Protein AF-A0A929ILJ7-F1 (afdb_monomer_lite)

Secondary structur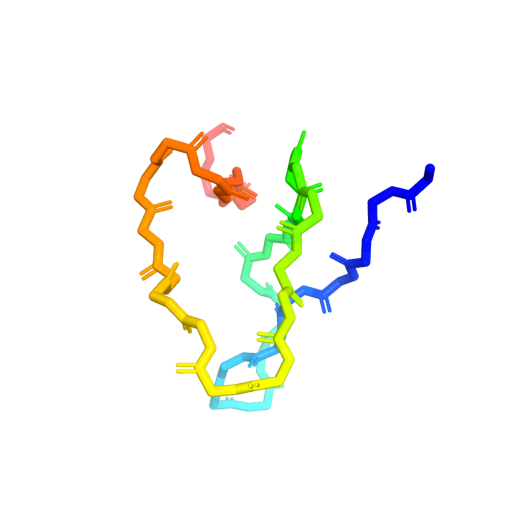e (DSSP, 8-state):
-PPEEEETTEEEEEESS---TT----TTTEEETT-

Foldsee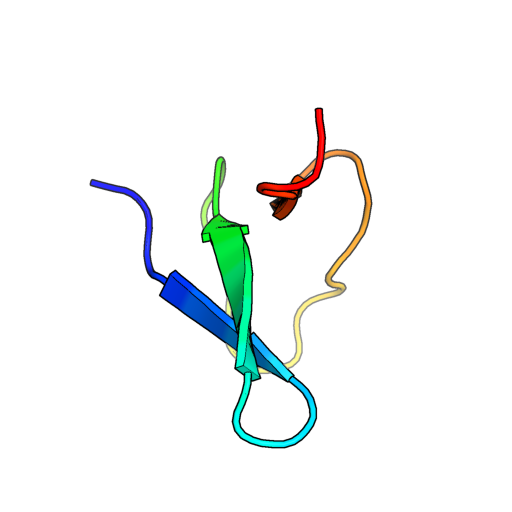k 3Di:
DWDFDDDPNDGFFTFPDDADVVRDDDDVGTDGPPD

pLDDT: mean 91.52, std 9.31, range [56.31, 96.5]

Structure (mmCIF, N/CA/C/O backbone):
data_AF-A0A929ILJ7-F1
#
_entry.id   AF-A0A929ILJ7-F1
#
loop_
_atom_site.group_PDB
_atom_site.id
_atom_site.type_symbol
_atom_site.label_atom_id
_atom_site.label_alt_id
_atom_site.label_comp_id
_atom_site.label_asym_id
_atom_site.label_entity_id
_atom_site.label_seq_id
_atom_site.pdbx_PDB_ins_code
_atom_site.Cartn_x
_atom_site.Cartn_y
_atom_site.Cartn_z
_atom_site.occupancy
_atom_site.B_iso_or_equiv
_atom_site.auth_seq_id
_atom_site.auth_comp_id
_atom_site.auth_asym_id
_atom_site.auth_atom_id
_atom_site.pdbx_PDB_model_num
ATOM 1 N N . ASN A 1 1 ? -5.554 11.456 -5.056 1.00 56.31 1 ASN A N 1
ATOM 2 C CA . ASN A 1 1 ? -6.519 10.831 -4.125 1.00 56.31 1 ASN A CA 1
ATOM 3 C C . ASN A 1 1 ? -6.051 9.417 -3.868 1.00 56.31 1 ASN A C 1
ATOM 5 O O . ASN A 1 1 ? -5.988 8.662 -4.819 1.00 56.31 1 ASN A O 1
ATOM 9 N N . GLY A 1 2 ? -5.573 9.137 -2.653 1.00 75.44 2 GLY A N 1
ATOM 10 C CA . GLY A 1 2 ? -4.842 7.908 -2.329 1.00 75.44 2 GLY A CA 1
ATOM 11 C C . GLY A 1 2 ? -5.750 6.691 -2.206 1.00 75.44 2 GLY A C 1
ATOM 12 O O . GLY A 1 2 ? -6.735 6.741 -1.468 1.00 75.44 2 GLY A O 1
ATOM 13 N N . ASP A 1 3 ? -5.381 5.622 -2.903 1.00 90.69 3 ASP A N 1
ATOM 14 C CA . ASP A 1 3 ? -6.105 4.356 -2.902 1.00 90.69 3 ASP A CA 1
ATOM 15 C C . ASP A 1 3 ? -6.030 3.668 -1.541 1.00 90.69 3 ASP A C 1
ATOM 17 O O . ASP A 1 3 ? -4.988 3.685 -0.873 1.00 90.69 3 ASP A O 1
ATOM 21 N N . THR A 1 4 ? -7.137 3.043 -1.145 1.00 94.25 4 THR A N 1
ATOM 22 C CA . THR A 1 4 ? -7.200 2.214 0.058 1.00 94.25 4 THR A CA 1
ATOM 23 C C . THR A 1 4 ? -6.366 0.958 -0.134 1.00 94.25 4 THR A C 1
ATOM 25 O O . THR A 1 4 ? -6.519 0.232 -1.116 1.00 94.25 4 THR A O 1
ATOM 28 N N . ILE A 1 5 ? -5.511 0.668 0.843 1.00 93.88 5 ILE A N 1
ATOM 29 C CA . ILE A 1 5 ? -4.718 -0.555 0.860 1.00 93.88 5 ILE A CA 1
ATOM 30 C C . ILE A 1 5 ? -5.429 -1.578 1.732 1.00 93.88 5 ILE A C 1
ATOM 32 O O . ILE A 1 5 ? -5.617 -1.370 2.931 1.00 93.88 5 ILE A O 1
ATOM 36 N N . ILE A 1 6 ? -5.793 -2.697 1.110 1.00 95.38 6 ILE A N 1
ATOM 37 C CA . ILE A 1 6 ? -6.437 -3.827 1.770 1.00 95.38 6 ILE A CA 1
ATOM 38 C C . ILE A 1 6 ? -5.400 -4.927 1.968 1.00 95.38 6 ILE A C 1
ATOM 40 O O . ILE A 1 6 ? -4.706 -5.328 1.032 1.00 95.38 6 ILE A O 1
ATOM 44 N N . LYS A 1 7 ? -5.299 -5.428 3.197 1.00 94.19 7 LYS A N 1
ATOM 45 C CA . LYS A 1 7 ? -4.483 -6.591 3.533 1.00 94.19 7 LYS A CA 1
ATOM 46 C C . LYS A 1 7 ? -5.264 -7.477 4.490 1.00 94.19 7 LYS A C 1
ATOM 48 O O . LYS A 1 7 ? -5.732 -6.987 5.512 1.00 94.19 7 LYS A O 1
ATOM 53 N N . TYR A 1 8 ? -5.366 -8.767 4.170 1.00 96.50 8 TYR A N 1
ATOM 54 C CA . TYR A 1 8 ? -6.127 -9.741 4.967 1.00 96.50 8 TYR A CA 1
ATOM 55 C C . TYR A 1 8 ? -7.578 -9.293 5.215 1.00 96.50 8 TYR A C 1
ATOM 57 O O . TYR A 1 8 ? -8.028 -9.258 6.355 1.00 96.50 8 TYR A O 1
ATOM 65 N N . ASP A 1 9 ? -8.265 -8.842 4.161 1.00 95.69 9 ASP A N 1
ATOM 66 C CA . ASP A 1 9 ? -9.639 -8.313 4.232 1.00 95.69 9 ASP A CA 1
ATOM 67 C C . ASP A 1 9 ? -9.826 -7.111 5.177 1.00 95.69 9 ASP A C 1
ATOM 69 O O . ASP A 1 9 ? -10.944 -6.745 5.534 1.00 95.69 9 ASP A O 1
ATOM 73 N N . HIS A 1 10 ? -8.730 -6.449 5.558 1.00 94.38 10 HIS A N 1
ATOM 74 C CA . HIS A 1 10 ? -8.745 -5.268 6.405 1.00 94.38 10 HIS A CA 1
ATOM 75 C C . HIS A 1 10 ? -8.161 -4.060 5.677 1.00 94.38 10 HIS A C 1
ATOM 77 O O . HIS A 1 10 ? -7.116 -4.145 5.029 1.00 94.38 10 HIS A O 1
ATOM 83 N N . ASP A 1 11 ? -8.817 -2.913 5.823 1.00 94.62 11 ASP A N 1
ATOM 84 C CA . ASP A 1 11 ? -8.283 -1.624 5.398 1.00 94.62 11 ASP A CA 1
ATOM 85 C C . ASP A 1 11 ? -7.157 -1.204 6.349 1.00 94.62 11 ASP A C 1
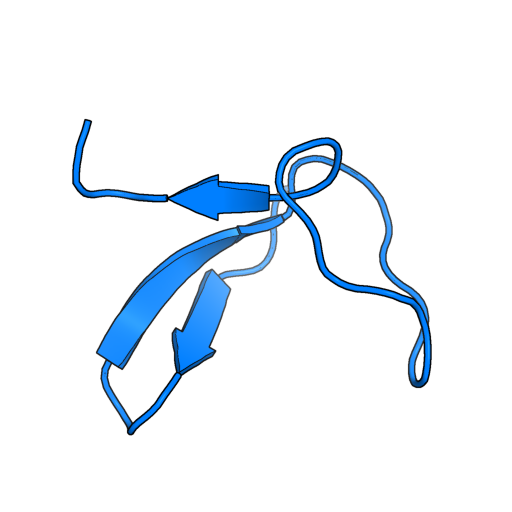ATOM 87 O O . ASP A 1 11 ? -7.388 -0.862 7.510 1.00 94.62 11 ASP A O 1
ATOM 91 N N . ILE A 1 12 ? -5.921 -1.240 5.856 1.00 94.75 12 ILE A N 1
ATOM 92 C CA . ILE A 1 12 ? -4.738 -0.950 6.667 1.00 94.75 12 ILE A CA 1
ATOM 93 C C . ILE A 1 12 ? -4.231 0.483 6.506 1.00 94.75 12 ILE A C 1
ATOM 95 O O . ILE A 1 12 ? -3.357 0.901 7.269 1.00 94.75 12 ILE A O 1
ATOM 99 N N . GLY A 1 13 ? -4.717 1.247 5.527 1.00 94.62 13 GLY A N 1
ATOM 100 C CA . GLY A 1 13 ? -4.035 2.469 5.116 1.00 94.62 13 GLY A CA 1
ATOM 101 C C . GLY A 1 13 ? -4.394 2.972 3.732 1.00 94.62 13 GLY A C 1
ATOM 102 O O . GLY A 1 13 ? -5.304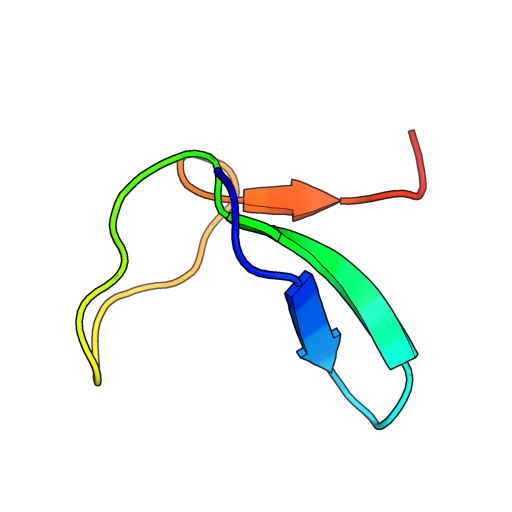 2.482 3.070 1.00 94.62 13 GLY A O 1
ATOM 103 N N . LYS A 1 14 ? -3.617 3.960 3.290 1.00 95.38 14 LYS A N 1
ATOM 104 C CA . LYS A 1 14 ? -3.710 4.528 1.947 1.00 95.38 14 LYS A CA 1
ATOM 105 C C . LYS A 1 14 ? -2.345 4.667 1.286 1.00 95.38 14 LYS A C 1
ATOM 107 O O . LYS A 1 14 ? -1.339 4.881 1.971 1.00 95.38 14 LYS A O 1
ATOM 112 N N . ALA A 1 15 ? -2.330 4.611 -0.040 1.00 95.81 15 ALA A N 1
ATOM 113 C CA . ALA A 1 15 ? -1.172 4.997 -0.833 1.00 95.81 15 ALA A CA 1
ATOM 114 C C . ALA A 1 15 ? -0.929 6.513 -0.720 1.00 95.81 15 ALA A C 1
ATOM 116 O O . ALA A 1 15 ? -1.870 7.314 -0.755 1.00 95.81 15 ALA A O 1
ATOM 117 N N . VAL A 1 16 ? 0.335 6.910 -0.562 1.00 95.38 16 VAL A N 1
ATOM 118 C CA . VAL A 1 16 ? 0.754 8.329 -0.550 1.00 95.38 16 VAL A CA 1
ATOM 119 C C . VAL A 1 16 ? 1.571 8.721 -1.783 1.00 95.38 16 VAL A C 1
ATOM 121 O O . VAL A 1 16 ? 1.873 9.896 -1.964 1.00 95.38 16 VAL A O 1
ATOM 124 N N . ALA A 1 17 ? 1.888 7.750 -2.637 1.00 94.62 17 ALA A N 1
ATOM 125 C CA . ALA A 1 17 ? 2.519 7.912 -3.940 1.00 94.62 17 ALA A CA 1
ATOM 126 C C . ALA A 1 17 ? 1.972 6.844 -4.904 1.00 94.62 17 ALA A C 1
ATOM 128 O O . ALA A 1 17 ? 1.362 5.871 -4.453 1.00 94.62 17 ALA A O 1
ATOM 129 N N . ASP A 1 18 ? 2.205 7.002 -6.208 1.00 94.69 18 ASP A N 1
ATOM 130 C CA . ASP A 1 18 ? 1.775 6.025 -7.212 1.00 94.69 18 ASP A CA 1
ATOM 131 C C . ASP A 1 18 ? 2.525 4.697 -7.048 1.00 94.69 18 ASP A C 1
ATOM 133 O O . ASP A 1 18 ? 3.758 4.643 -7.067 1.00 94.69 18 ASP A O 1
ATOM 137 N N . ILE A 1 19 ? 1.774 3.601 -6.938 1.00 94.31 19 ILE A N 1
ATOM 138 C CA . ILE A 1 19 ? 2.312 2.243 -6.846 1.00 94.31 19 ILE A CA 1
ATOM 139 C C . ILE A 1 19 ? 1.802 1.454 -8.050 1.00 94.31 19 ILE A C 1
ATOM 141 O O . ILE A 1 19 ? 0.637 1.069 -8.122 1.00 94.31 19 ILE A O 1
ATOM 145 N N . LYS A 1 20 ? 2.684 1.200 -9.021 1.00 94.88 20 LYS A N 1
ATOM 146 C CA . LYS A 1 20 ? 2.348 0.373 -10.189 1.00 94.88 20 LYS A CA 1
ATOM 147 C C . LYS A 1 20 ? 2.118 -1.081 -9.770 1.00 94.88 20 LYS A C 1
ATOM 149 O O . LYS A 1 20 ? 2.710 -1.561 -8.805 1.00 94.88 20 LYS A O 1
ATOM 154 N N . LYS A 1 21 ? 1.316 -1.821 -10.541 1.00 94.81 21 LYS A N 1
ATOM 155 C CA . LYS A 1 21 ? 1.146 -3.271 -10.356 1.00 94.81 21 LYS A CA 1
ATOM 156 C C . LYS A 1 21 ? 2.513 -3.973 -10.381 1.00 94.81 21 LYS A C 1
ATOM 158 O O . LYS A 1 21 ? 3.287 -3.770 -1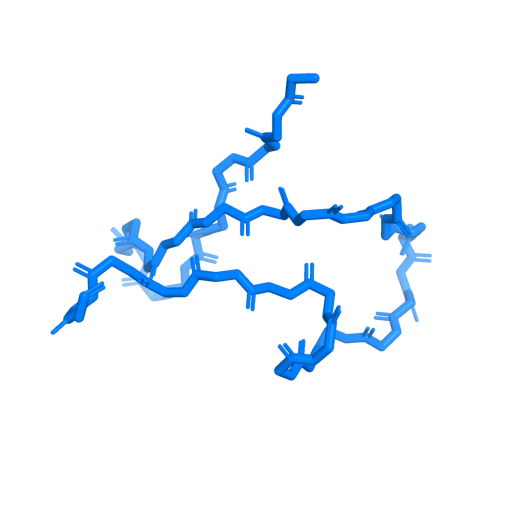1.311 1.00 94.81 21 LYS A O 1
ATOM 163 N N . GLY A 1 22 ? 2.797 -4.780 -9.356 1.00 96.00 22 GLY A N 1
ATOM 164 C CA . GLY A 1 22 ? 4.102 -5.431 -9.159 1.00 96.00 22 GLY A CA 1
ATOM 165 C C . GLY A 1 22 ? 5.176 -4.548 -8.504 1.00 96.00 22 GLY A C 1
ATOM 166 O O . GLY A 1 22 ? 6.288 -5.014 -8.284 1.00 96.00 22 GLY A O 1
ATOM 167 N N . GLY A 1 23 ? 4.862 -3.289 -8.184 1.00 95.56 23 GLY A N 1
ATOM 168 C CA . GLY A 1 23 ? 5.753 -2.374 -7.477 1.00 95.56 23 GLY A CA 1
ATOM 169 C C . GLY A 1 23 ? 5.911 -2.711 -5.993 1.00 95.56 23 GLY A C 1
ATOM 170 O O . GLY A 1 23 ? 5.057 -3.351 -5.378 1.00 95.56 23 GLY A O 1
ATOM 171 N N . HIS A 1 24 ? 7.016 -2.253 -5.408 1.00 95.75 24 HIS A N 1
ATOM 172 C CA . HIS A 1 24 ? 7.315 -2.473 -3.997 1.00 95.75 24 HIS A CA 1
ATOM 173 C C . HIS A 1 24 ? 6.455 -1.572 -3.099 1.00 95.75 24 HIS A C 1
ATOM 175 O O . HIS A 1 24 ? 6.487 -0.350 -3.229 1.00 95.75 24 HIS A O 1
ATOM 181 N N . VAL A 1 25 ? 5.715 -2.177 -2.169 1.00 95.25 25 VAL A N 1
ATOM 182 C CA . VAL A 1 25 ? 4.870 -1.486 -1.182 1.00 95.25 25 VAL A CA 1
ATOM 183 C C . VAL A 1 25 ? 5.621 -1.404 0.148 1.00 95.25 25 VAL A C 1
ATOM 185 O O . VAL A 1 25 ? 5.908 -2.435 0.756 1.00 95.25 25 VAL A O 1
ATOM 188 N N . HIS A 1 26 ? 5.956 -0.197 0.611 1.00 94.75 26 HIS A N 1
ATOM 189 C CA . HIS A 1 26 ? 6.758 0.016 1.819 1.00 94.75 26 HIS A CA 1
ATOM 190 C C . HIS A 1 26 ? 6.459 1.366 2.504 1.00 94.75 26 HIS A C 1
ATOM 192 O O . HIS A 1 26 ? 5.694 2.184 2.007 1.00 94.75 26 HIS A O 1
ATOM 198 N N . VAL A 1 27 ? 7.072 1.635 3.662 1.00 95.06 27 VAL A N 1
ATOM 199 C CA . VAL A 1 27 ? 6.745 2.800 4.516 1.00 95.06 27 VAL A CA 1
ATOM 200 C C . VAL A 1 27 ? 6.858 4.171 3.826 1.00 95.06 27 VAL A C 1
ATOM 202 O O . VAL A 1 27 ? 6.169 5.108 4.209 1.00 95.06 27 VAL A O 1
ATOM 205 N N . HIS A 1 28 ? 7.684 4.308 2.786 1.00 95.12 28 HIS A N 1
ATOM 206 C CA . HIS A 1 28 ? 7.832 5.574 2.061 1.00 95.12 28 HIS A CA 1
ATOM 207 C C . HIS A 1 28 ? 6.675 5.866 1.088 1.00 95.12 28 HIS A C 1
ATOM 209 O O . HIS A 1 28 ? 6.515 7.010 0.674 1.00 95.12 28 HIS A O 1
ATOM 215 N N . ASN A 1 29 ? 5.883 4.857 0.698 1.00 96.06 29 ASN A N 1
ATOM 216 C CA . ASN A 1 29 ? 4.774 5.005 -0.253 1.00 96.06 29 ASN A CA 1
ATOM 217 C C . ASN A 1 29 ? 3.402 4.605 0.319 1.00 96.06 29 ASN A C 1
ATOM 219 O O . ASN A 1 29 ? 2.386 4.736 -0.369 1.00 96.06 29 ASN A O 1
ATOM 223 N N . VAL A 1 30 ? 3.343 4.233 1.602 1.00 94.81 30 VAL A N 1
ATOM 224 C CA . VAL A 1 30 ? 2.109 3.908 2.329 1.00 94.81 30 VAL A CA 1
ATOM 225 C C . VAL A 1 30 ? 2.026 4.662 3.647 1.00 94.81 30 VAL A C 1
ATOM 227 O O . VAL A 1 30 ? 2.996 4.725 4.396 1.00 94.81 30 VAL A O 1
ATOM 230 N N . LYS A 1 31 ? 0.825 5.141 3.987 1.00 94.12 31 LYS A N 1
ATOM 231 C CA . LYS A 1 31 ? 0.495 5.577 5.347 1.00 94.12 31 LYS A CA 1
ATOM 232 C C . LYS A 1 31 ? -0.566 4.664 5.954 1.00 94.12 31 LYS A C 1
ATOM 234 O O . LYS A 1 31 ? -1.683 4.577 5.442 1.00 94.12 31 LYS A O 1
ATOM 239 N N . THR A 1 32 ? -0.206 3.979 7.037 1.00 93.62 32 THR A N 1
ATOM 240 C CA . THR A 1 32 ? -1.108 3.079 7.767 1.00 93.62 32 THR A CA 1
ATOM 241 C C . THR A 1 32 ? -2.069 3.849 8.666 1.00 93.62 32 THR 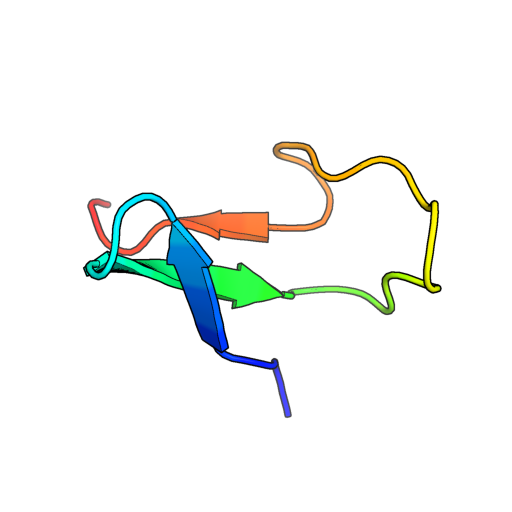A C 1
ATOM 243 O O . THR A 1 32 ? -1.693 4.888 9.198 1.00 93.62 32 THR A O 1
ATOM 246 N N . LYS A 1 33 ? -3.274 3.323 8.903 1.00 86.94 33 LYS A N 1
ATOM 247 C CA . LYS A 1 33 ? -4.303 3.978 9.739 1.00 86.94 33 LYS A CA 1
ATOM 248 C C . LYS A 1 33 ? -4.051 3.940 11.248 1.00 86.94 33 LYS A C 1
ATOM 250 O O . LYS A 1 33 ? -4.741 4.628 11.987 1.00 86.94 33 LYS A O 1
ATOM 255 N N . ARG A 1 34 ? -3.120 3.112 11.728 1.00 79.94 34 ARG A N 1
ATOM 256 C CA . ARG A 1 34 ? -2.971 2.827 13.166 1.00 79.94 34 ARG A CA 1
ATOM 257 C C . ARG A 1 34 ? -2.252 3.939 13.960 1.00 79.94 34 ARG A C 1
ATOM 259 O O . ARG A 1 34 ? -2.014 3.736 15.145 1.00 79.94 34 ARG A O 1
ATOM 266 N N . TRP A 1 35 ? -1.883 5.050 13.314 1.00 59.56 35 TRP A N 1
ATOM 267 C CA . TRP A 1 35 ? -1.127 6.181 13.870 1.00 59.56 35 TRP A CA 1
ATOM 268 C C . TRP A 1 35 ? -1.589 7.495 13.230 1.00 59.56 35 TRP A C 1
ATOM 270 O O . TRP A 1 35 ? -1.641 7.551 11.976 1.00 59.56 35 TRP A O 1
#

Sequence (35 aa):
NGDTIIKYDHDIGKAVADIKKGGHVHVHNVKTKRW

Radius of gyration: 9.28 Å; chains: 1; bounding box: 18×21×24 Å